Protein AF-A0A9E0NPA9-F1 (afdb_monomer)

Sequence (64 aa):
MPNIAAARGLLNSADVLFT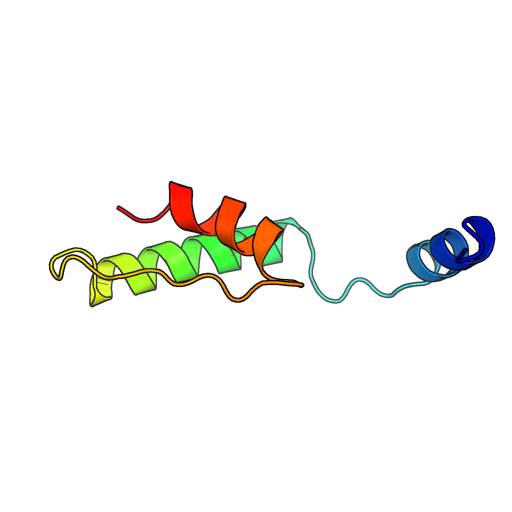AEQCSAAIERMATDITAELGETYPLVLSVMGGAVVFSGQLLPRLA

Structure (mmCIF, N/CA/C/O backbone):
data_AF-A0A9E0NPA9-F1
#
_entry.id   AF-A0A9E0NPA9-F1
#
loop_
_atom_site.group_PDB
_atom_site.id
_atom_site.type_symbol
_atom_site.label_atom_id
_atom_site.label_alt_id
_atom_site.label_comp_id
_atom_site.label_asym_id
_atom_site.label_entity_id
_atom_site.label_seq_id
_atom_site.pdbx_PDB_ins_code
_atom_site.Cartn_x
_atom_site.Cartn_y
_atom_sit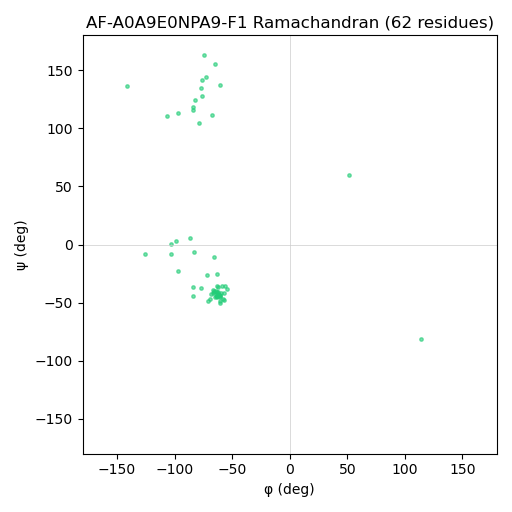e.Cartn_z
_atom_site.occupancy
_atom_site.B_iso_or_equiv
_atom_site.auth_seq_id
_atom_site.auth_comp_id
_atom_site.auth_asym_id
_atom_site.auth_atom_id
_atom_site.pdbx_PDB_model_num
ATOM 1 N N . MET A 1 1 ? 21.381 -15.885 -12.659 1.00 57.09 1 MET A N 1
ATOM 2 C CA . MET A 1 1 ? 21.063 -14.513 -12.204 1.00 57.09 1 MET A CA 1
ATOM 3 C C . MET A 1 1 ? 20.457 -13.759 -13.376 1.00 57.09 1 MET A C 1
ATOM 5 O O . MET A 1 1 ? 21.014 -13.881 -14.464 1.00 57.09 1 MET A O 1
ATOM 9 N N . PRO A 1 2 ? 19.325 -13.057 -13.212 1.00 68.31 2 PRO A N 1
ATOM 10 C CA . PRO A 1 2 ? 18.766 -12.260 -14.297 1.00 68.31 2 PRO A CA 1
ATOM 11 C C . PRO A 1 2 ? 19.767 -11.174 -14.717 1.00 68.31 2 PRO A C 1
ATOM 13 O O . PRO A 1 2 ? 20.419 -10.552 -13.879 1.00 68.31 2 PRO A O 1
ATOM 16 N N . ASN A 1 3 ? 19.916 -10.980 -16.026 1.00 89.94 3 ASN A N 1
ATOM 17 C CA . ASN A 1 3 ? 20.780 -9.953 -16.596 1.00 89.94 3 ASN A CA 1
ATOM 18 C C . ASN A 1 3 ? 20.202 -8.564 -16.261 1.00 89.94 3 ASN A C 1
ATOM 20 O O . ASN A 1 3 ? 19.153 -8.186 -16.781 1.00 89.94 3 ASN A O 1
ATOM 24 N N . ILE A 1 4 ? 20.890 -7.803 -15.402 1.00 92.88 4 ILE A N 1
ATOM 25 C CA . ILE A 1 4 ? 20.460 -6.468 -14.944 1.00 92.88 4 ILE A CA 1
ATOM 26 C C . ILE A 1 4 ? 20.223 -5.514 -16.123 1.00 92.88 4 ILE A C 1
ATOM 28 O O . ILE A 1 4 ? 19.300 -4.701 -16.078 1.00 92.88 4 ILE A O 1
ATOM 32 N N . ALA A 1 5 ? 21.020 -5.619 -17.190 1.00 92.94 5 ALA A N 1
ATOM 33 C CA . ALA A 1 5 ? 20.859 -4.781 -18.374 1.00 92.94 5 ALA A CA 1
ATOM 34 C C . ALA A 1 5 ? 19.532 -5.073 -19.092 1.00 92.94 5 ALA A C 1
ATOM 36 O O . ALA A 1 5 ? 18.826 -4.144 -19.476 1.00 92.94 5 ALA A O 1
ATOM 37 N N . ALA A 1 6 ? 19.151 -6.351 -19.196 1.00 93.50 6 ALA A N 1
ATOM 38 C CA . ALA A 1 6 ? 17.870 -6.752 -19.776 1.00 93.50 6 ALA A CA 1
ATOM 39 C C . ALA A 1 6 ? 16.682 -6.291 -18.913 1.00 93.50 6 ALA A C 1
ATOM 41 O O . ALA A 1 6 ? 15.711 -5.761 -19.445 1.00 93.50 6 ALA A O 1
ATOM 42 N N . ALA A 1 7 ? 16.780 -6.412 -17.582 1.00 94.69 7 ALA A N 1
ATOM 43 C CA . ALA A 1 7 ? 15.738 -5.944 -16.664 1.00 94.69 7 ALA A CA 1
ATOM 44 C C . ALA A 1 7 ? 15.520 -4.421 -16.750 1.00 94.69 7 ALA A C 1
ATOM 46 O O . ALA A 1 7 ? 14.384 -3.954 -16.773 1.00 94.69 7 ALA A O 1
ATOM 47 N N . ARG A 1 8 ? 16.604 -3.642 -16.855 1.00 95.06 8 ARG A N 1
ATOM 48 C CA . ARG A 1 8 ? 16.529 -2.187 -17.069 1.00 95.06 8 ARG A CA 1
ATOM 49 C C . ARG A 1 8 ? 15.946 -1.833 -18.434 1.00 95.06 8 ARG A C 1
ATOM 51 O O . ARG A 1 8 ? 15.165 -0.896 -18.520 1.00 95.06 8 ARG A O 1
ATOM 58 N N . GLY A 1 9 ? 16.303 -2.587 -19.476 1.00 96.44 9 GLY A N 1
ATOM 59 C CA . GLY A 1 9 ? 15.728 -2.420 -20.811 1.00 96.44 9 GLY A CA 1
ATOM 60 C C . GLY A 1 9 ? 14.207 -2.556 -20.797 1.00 96.44 9 GLY A C 1
ATOM 61 O O . GLY A 1 9 ? 13.523 -1.665 -21.286 1.00 96.44 9 GLY A O 1
ATOM 62 N N . LEU A 1 10 ? 13.695 -3.608 -20.149 1.00 94.94 10 LEU A N 1
ATOM 63 C CA . LEU A 1 10 ? 12.255 -3.835 -19.989 1.00 94.94 10 LEU A CA 1
ATOM 64 C C . LEU A 1 10 ? 11.560 -2.701 -19.226 1.00 94.94 10 LEU A C 1
ATOM 66 O O . LEU A 1 10 ? 10.499 -2.258 -19.646 1.00 94.94 10 LEU A O 1
ATOM 70 N N . LEU A 1 11 ? 12.155 -2.218 -18.130 1.00 94.38 11 LEU A N 1
ATOM 71 C CA . LEU A 1 11 ? 11.589 -1.110 -17.355 1.00 94.38 11 LEU A CA 1
ATOM 72 C C . LEU A 1 11 ? 11.521 0.188 -18.172 1.00 94.38 11 LEU A C 1
ATOM 74 O O . LEU A 1 11 ? 10.528 0.902 -18.103 1.00 94.38 11 LEU A O 1
ATOM 78 N N . ASN A 1 12 ? 12.561 0.485 -18.954 1.00 96.00 12 ASN A N 1
ATOM 79 C CA . ASN A 1 12 ? 12.639 1.717 -19.741 1.00 96.00 12 ASN A CA 1
ATOM 80 C C . ASN A 1 12 ? 11.681 1.733 -20.941 1.00 96.00 12 ASN A C 1
ATOM 82 O O . ASN A 1 12 ? 11.321 2.812 -21.403 1.00 96.00 12 ASN A O 1
ATOM 86 N N . SER A 1 13 ? 11.308 0.564 -21.469 1.00 96.38 13 SER A N 1
ATOM 87 C CA . SER A 1 13 ? 10.367 0.436 -22.588 1.00 96.38 13 SER A CA 1
ATOM 88 C C . SER A 1 13 ? 8.937 0.109 -22.152 1.00 96.38 13 SER A C 1
ATOM 90 O O . SER A 1 13 ? 8.105 -0.169 -23.010 1.00 96.38 13 SER A O 1
ATOM 92 N N . ALA A 1 14 ? 8.665 0.037 -20.848 1.00 96.69 14 ALA A N 1
ATOM 93 C CA . ALA A 1 14 ? 7.344 -0.299 -20.336 1.00 96.69 14 ALA A CA 1
ATOM 94 C C . ALA A 1 14 ? 6.383 0.888 -20.457 1.00 96.69 14 ALA A C 1
ATOM 96 O O . ALA A 1 14 ? 6.745 2.030 -20.174 1.00 96.69 14 ALA A O 1
ATOM 97 N N . ASP A 1 15 ? 5.132 0.594 -20.801 1.00 97.44 15 ASP A N 1
ATOM 98 C CA . ASP A 1 15 ? 4.064 1.584 -20.776 1.00 97.44 15 ASP A CA 1
ATOM 99 C C . ASP A 1 15 ? 3.589 1.828 -19.341 1.00 97.44 15 ASP A C 1
ATOM 101 O O . ASP A 1 15 ? 3.339 0.899 -18.565 1.00 97.44 15 ASP A O 1
ATOM 105 N N . VAL A 1 16 ? 3.424 3.101 -18.986 1.00 96.19 16 VAL A N 1
ATOM 106 C CA . VAL A 1 16 ? 2.850 3.487 -17.695 1.00 96.19 16 VAL A CA 1
ATOM 107 C C . VAL A 1 16 ? 1.333 3.329 -17.766 1.00 96.19 16 VAL A C 1
ATOM 109 O O . VAL A 1 16 ? 0.645 4.158 -18.354 1.00 96.19 16 VAL A O 1
ATOM 112 N N . LEU A 1 17 ? 0.806 2.270 -17.145 1.00 97.25 17 LEU A N 1
ATOM 113 C CA . LEU A 1 17 ? -0.642 2.037 -17.052 1.00 97.25 17 LEU A CA 1
ATOM 114 C C . LEU A 1 17 ? -1.314 2.921 -15.993 1.00 97.25 17 LEU A C 1
ATOM 116 O O . LEU A 1 17 ? -2.425 3.398 -16.201 1.00 97.25 17 LEU A O 1
ATOM 120 N N . PHE A 1 18 ? -0.629 3.140 -14.867 1.00 97.56 18 PHE A N 1
ATOM 121 C CA . PHE A 1 18 ? -1.080 3.996 -13.772 1.00 97.56 18 PHE A CA 1
ATOM 122 C C . PHE A 1 18 ? 0.103 4.774 -13.204 1.00 97.56 18 PHE A C 1
ATOM 124 O O . PHE A 1 18 ? 1.181 4.209 -12.998 1.00 97.5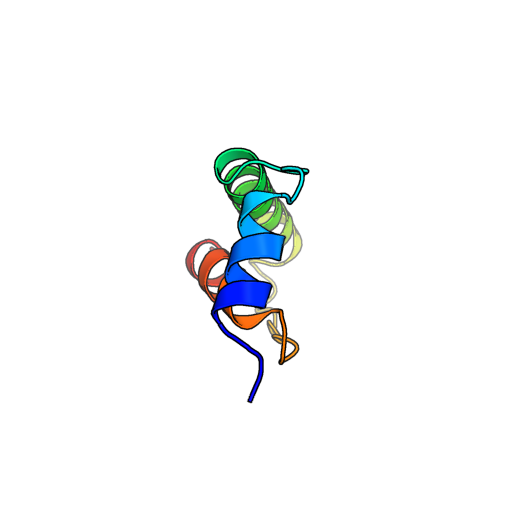6 18 PHE A O 1
ATOM 131 N N . THR A 1 19 ? -0.093 6.063 -12.933 1.00 97.69 19 THR A N 1
ATOM 132 C CA . THR A 1 19 ? 0.933 6.886 -12.284 1.00 97.69 19 THR A CA 1
ATOM 133 C C . THR A 1 19 ? 1.047 6.554 -10.797 1.00 97.69 19 THR A C 1
ATOM 135 O O . THR A 1 19 ? 0.145 5.968 -10.190 1.00 97.69 19 THR A O 1
ATOM 138 N N . ALA A 1 20 ? 2.154 6.965 -10.176 1.00 96.12 20 ALA A N 1
ATOM 139 C CA . ALA A 1 20 ? 2.352 6.796 -8.740 1.00 96.12 20 ALA A CA 1
ATOM 140 C C . ALA A 1 20 ? 1.256 7.501 -7.918 1.00 96.12 20 ALA A C 1
ATOM 142 O O . ALA A 1 20 ? 0.806 6.979 -6.896 1.00 96.12 20 ALA A O 1
ATOM 143 N N . GLU A 1 21 ? 0.783 8.655 -8.387 1.00 97.75 21 GLU A N 1
ATOM 144 C CA . GLU A 1 21 ? -0.292 9.433 -7.771 1.00 97.75 21 GLU A CA 1
ATOM 145 C C . GLU A 1 21 ? -1.633 8.708 -7.887 1.00 97.75 21 GLU A C 1
ATOM 147 O O . GLU A 1 21 ? -2.367 8.635 -6.904 1.00 97.75 21 GLU A O 1
ATOM 152 N N . GLN A 1 22 ? -1.938 8.116 -9.048 1.00 98.31 22 GLN A N 1
ATOM 153 C CA . GLN A 1 22 ? -3.155 7.319 -9.236 1.00 98.31 22 GLN A CA 1
ATOM 154 C C . GLN A 1 22 ? -3.169 6.092 -8.318 1.00 98.31 22 GLN A C 1
ATOM 156 O O . GLN A 1 22 ? -4.186 5.813 -7.681 1.00 98.31 22 GLN A O 1
ATOM 161 N N . CYS A 1 23 ? -2.035 5.396 -8.193 1.00 97.31 23 CYS A N 1
ATOM 162 C CA . CYS A 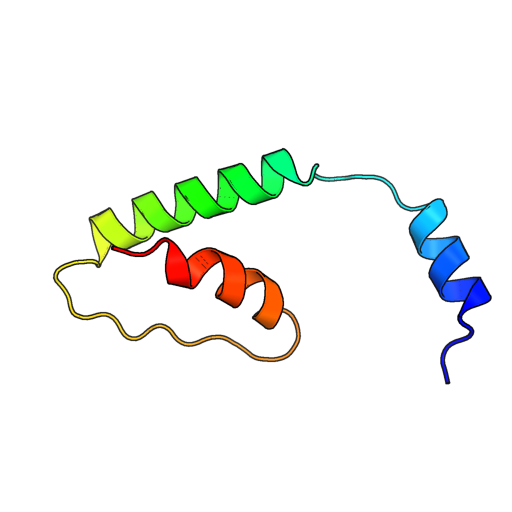1 23 ? -1.884 4.280 -7.259 1.00 97.31 23 CYS A CA 1
ATOM 163 C C . CYS A 1 23 ? -2.047 4.735 -5.802 1.00 97.31 23 CYS A C 1
ATOM 165 O O . CYS A 1 23 ? -2.763 4.096 -5.034 1.00 97.31 23 CYS A O 1
ATOM 167 N N . SER A 1 24 ? -1.437 5.862 -5.429 1.00 96.69 24 SER A N 1
ATOM 168 C CA . SER A 1 24 ? -1.540 6.412 -4.072 1.00 96.69 24 SER A CA 1
ATOM 169 C C . SER A 1 24 ? -2.978 6.811 -3.736 1.00 96.69 24 SER A C 1
ATOM 171 O O . SER A 1 24 ? -3.489 6.424 -2.691 1.00 96.69 24 SER A O 1
ATOM 173 N N . ALA A 1 25 ? -3.674 7.494 -4.648 1.00 98.12 25 ALA A N 1
ATOM 174 C CA . ALA A 1 25 ? -5.077 7.863 -4.477 1.00 98.12 25 ALA A CA 1
ATOM 175 C C . ALA A 1 25 ? -5.999 6.636 -4.370 1.00 98.12 25 ALA A C 1
ATOM 177 O O . ALA A 1 25 ? -6.951 6.640 -3.591 1.00 98.12 25 ALA A O 1
ATOM 178 N N . ALA A 1 26 ? -5.712 5.566 -5.120 1.00 98.25 26 ALA A N 1
ATOM 179 C CA . ALA A 1 26 ? -6.445 4.312 -4.988 1.00 98.25 26 ALA A CA 1
ATOM 180 C C . ALA A 1 26 ? -6.243 3.678 -3.602 1.00 98.25 26 ALA A C 1
ATOM 182 O O . ALA A 1 26 ? -7.209 3.182 -3.027 1.00 98.25 26 ALA A O 1
ATOM 183 N N . ILE A 1 27 ? -5.022 3.722 -3.054 1.00 98.00 27 ILE A N 1
ATOM 184 C CA . ILE A 1 27 ? -4.715 3.225 -1.703 1.00 98.00 27 ILE A CA 1
ATOM 185 C C . ILE A 1 27 ? -5.452 4.032 -0.632 1.00 98.00 27 ILE A C 1
ATOM 187 O O . ILE A 1 27 ? -6.047 3.426 0.253 1.00 98.00 27 ILE A O 1
ATOM 191 N N . GLU A 1 28 ? -5.478 5.364 -0.733 1.00 98.31 28 GLU A N 1
ATOM 192 C CA . GLU A 1 28 ? -6.236 6.215 0.202 1.00 98.31 28 GLU A CA 1
ATOM 193 C C . GLU A 1 28 ? -7.736 5.899 0.176 1.00 98.31 28 GLU A C 1
ATOM 195 O O . GLU A 1 28 ? -8.375 5.763 1.222 1.00 98.31 28 GLU A O 1
ATOM 200 N N . ARG A 1 29 ? -8.303 5.724 -1.027 1.00 98.56 29 ARG A N 1
ATOM 201 C CA . ARG A 1 29 ? -9.709 5.334 -1.177 1.00 98.56 29 ARG A CA 1
ATOM 202 C C . ARG A 1 29 ? -9.975 3.979 -0.523 1.00 98.56 29 ARG A C 1
ATOM 204 O O . ARG A 1 29 ? -10.897 3.870 0.271 1.00 98.56 29 ARG A O 1
ATOM 211 N N . MET A 1 30 ? -9.138 2.975 -0.795 1.00 98.19 30 MET A N 1
ATOM 212 C CA . MET A 1 30 ? -9.280 1.652 -0.175 1.00 98.19 30 MET A CA 1
ATOM 213 C C . MET A 1 30 ? -9.183 1.715 1.351 1.00 98.19 30 MET A C 1
ATOM 215 O O . MET A 1 30 ? -9.966 1.057 2.024 1.00 98.19 30 MET A O 1
ATOM 219 N N . ALA A 1 31 ? -8.259 2.505 1.904 1.00 98.38 31 ALA A N 1
ATOM 220 C CA . ALA A 1 31 ? -8.143 2.675 3.350 1.00 98.38 31 ALA A CA 1
ATOM 221 C C . ALA A 1 31 ? -9.419 3.275 3.958 1.00 98.38 31 ALA A C 1
ATOM 223 O O . ALA A 1 31 ? -9.903 2.777 4.974 1.00 98.38 31 ALA A O 1
ATOM 224 N N . THR A 1 32 ? -9.987 4.292 3.303 1.00 98.44 32 THR A N 1
ATOM 225 C CA . THR A 1 32 ? -11.251 4.924 3.711 1.00 98.44 32 THR A CA 1
ATOM 226 C C . THR A 1 32 ? -12.400 3.918 3.695 1.00 98.44 32 THR A C 1
ATOM 228 O O . THR A 1 32 ? -13.102 3.778 4.694 1.00 98.44 32 THR A O 1
ATOM 231 N N . ASP A 1 33 ? -12.555 3.185 2.591 1.00 98.56 33 ASP A N 1
ATOM 232 C CA . ASP A 1 33 ? -13.651 2.232 2.403 1.00 98.56 33 ASP A CA 1
ATOM 233 C C . ASP A 1 33 ? -13.559 1.070 3.413 1.00 98.56 33 ASP A C 1
ATOM 235 O O . ASP A 1 33 ? -14.540 0.745 4.079 1.00 98.56 33 ASP A O 1
ATOM 239 N N . ILE A 1 34 ? -12.361 0.498 3.603 1.00 98.12 34 ILE A N 1
ATOM 240 C CA . ILE A 1 34 ? -12.117 -0.588 4.569 1.00 98.12 34 ILE A CA 1
ATOM 241 C C . ILE A 1 34 ? -12.386 -0.120 6.002 1.00 98.12 34 ILE A C 1
ATOM 243 O O . ILE A 1 34 ? -13.021 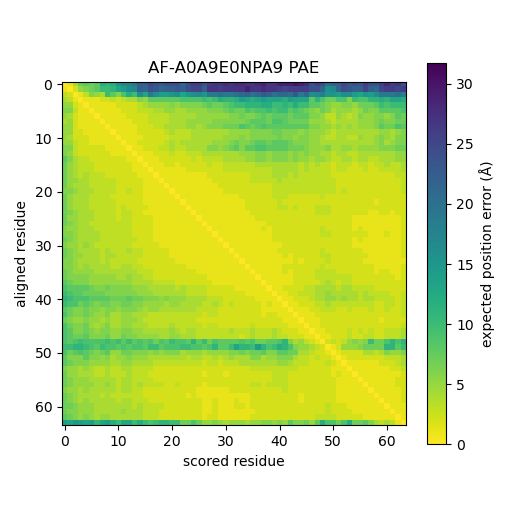-0.839 6.771 1.00 98.12 34 ILE A O 1
ATOM 247 N N . THR A 1 35 ? -11.910 1.072 6.369 1.00 97.38 35 THR A N 1
ATOM 248 C CA . THR A 1 35 ? -12.107 1.634 7.715 1.00 97.38 35 THR A CA 1
ATOM 249 C C . THR A 1 35 ? -13.591 1.863 7.991 1.00 97.38 35 THR A C 1
ATOM 251 O O . THR A 1 35 ? -14.081 1.500 9.056 1.00 97.38 35 THR A O 1
ATOM 254 N N . ALA A 1 36 ? -14.327 2.407 7.018 1.00 98.12 36 ALA A N 1
ATOM 255 C CA . ALA A 1 36 ? -15.761 2.640 7.148 1.00 98.12 36 ALA A CA 1
ATOM 256 C C . ALA A 1 36 ? -16.560 1.337 7.323 1.00 98.12 36 ALA A C 1
ATOM 258 O O . ALA A 1 36 ? -17.547 1.319 8.056 1.00 98.12 36 ALA A O 1
ATOM 259 N N . GLU A 1 37 ? -16.144 0.257 6.659 1.00 98.19 37 GLU A N 1
ATOM 260 C CA . GLU A 1 37 ? -16.846 -1.027 6.706 1.00 98.19 37 GLU A CA 1
ATOM 261 C C . GLU A 1 37 ? -16.457 -1.881 7.925 1.00 98.19 37 GLU A C 1
ATOM 263 O O . GLU A 1 37 ? -17.309 -2.563 8.495 1.00 98.19 37 GLU A O 1
ATOM 268 N N . LEU A 1 38 ? -15.185 -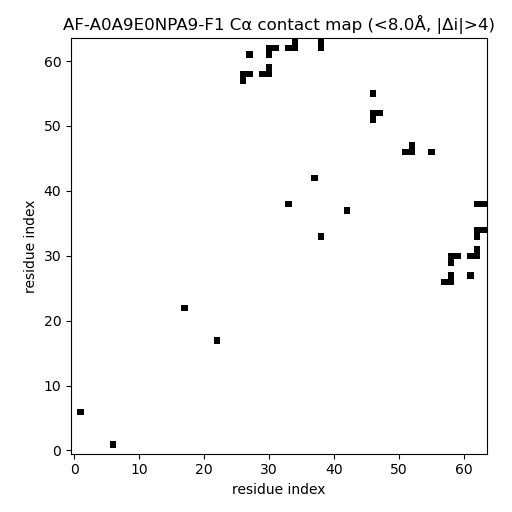1.850 8.342 1.00 97.62 38 LEU A N 1
ATOM 269 C CA . LEU A 1 38 ? -14.621 -2.820 9.288 1.00 97.62 38 LEU A CA 1
ATOM 270 C C . LEU A 1 38 ? -13.944 -2.215 10.528 1.00 97.62 38 LEU A C 1
ATOM 272 O O . LEU A 1 38 ? -13.599 -2.988 11.423 1.00 97.62 38 LEU A O 1
ATOM 276 N N . GLY A 1 39 ? -13.749 -0.896 10.629 1.00 95.81 39 GLY A N 1
ATOM 277 C CA . GLY A 1 39 ? -12.931 -0.264 11.683 1.00 95.81 39 GLY A CA 1
ATOM 278 C C . GLY A 1 39 ? -13.339 -0.634 13.116 1.00 95.81 39 GLY A C 1
ATOM 279 O O . GLY A 1 39 ? -12.499 -0.960 13.950 1.00 95.81 39 GLY A O 1
ATOM 280 N N . GLU A 1 40 ? -14.641 -0.747 13.374 1.00 96.62 40 GLU A N 1
ATOM 281 C CA . GLU A 1 40 ? -15.184 -1.077 14.703 1.00 96.62 40 GLU A CA 1
ATOM 282 C C . GLU A 1 40 ? -15.284 -2.592 14.974 1.00 96.62 40 GLU A C 1
ATOM 284 O O . GLU A 1 40 ? -15.829 -3.019 15.992 1.00 96.62 40 GLU A O 1
ATOM 289 N N . THR A 1 41 ? -14.787 -3.436 14.062 1.00 96.62 41 THR A N 1
ATOM 290 C CA . THR A 1 41 ? -14.951 -4.903 14.137 1.00 96.62 41 THR A CA 1
ATOM 291 C C . THR A 1 41 ? -13.707 -5.648 14.614 1.00 96.62 41 THR A C 1
ATOM 293 O O . THR A 1 41 ? -13.735 -6.873 14.721 1.00 96.62 41 THR A O 1
ATOM 296 N N . TYR A 1 42 ? -12.624 -4.925 14.919 1.00 93.50 42 TYR A N 1
ATOM 297 C CA . TYR A 1 42 ? -11.308 -5.498 15.223 1.00 93.50 42 TYR A CA 1
ATOM 298 C C . TYR A 1 42 ? -10.845 -6.504 14.142 1.00 93.50 42 TYR A C 1
ATOM 300 O O . TYR A 1 42 ? -10.655 -7.695 14.419 1.00 93.50 42 TYR A O 1
ATOM 308 N N . PRO A 1 43 ? -10.703 -6.055 12.878 1.00 95.62 43 PRO A N 1
ATOM 309 C CA . PRO A 1 43 ? -10.468 -6.952 11.757 1.00 95.62 43 PRO A CA 1
ATOM 310 C C . PRO A 1 43 ? -9.041 -7.519 11.756 1.00 95.62 43 PRO A C 1
ATOM 312 O O . PRO A 1 43 ? -8.064 -6.829 12.047 1.00 95.62 43 PRO A O 1
ATOM 315 N N . LEU A 1 44 ? -8.905 -8.782 11.339 1.00 95.19 44 LEU A N 1
ATOM 316 C CA . LEU A 1 44 ? -7.608 -9.382 11.026 1.00 95.19 44 LEU A CA 1
ATOM 317 C C . LEU A 1 44 ? -7.202 -9.022 9.592 1.00 95.19 44 LEU A C 1
ATOM 319 O O . LEU A 1 44 ? -7.852 -9.448 8.638 1.00 95.19 44 LEU A O 1
ATOM 323 N N . VAL A 1 45 ? -6.079 -8.319 9.426 1.00 93.94 45 VAL A N 1
ATOM 324 C CA . VAL A 1 45 ? -5.508 -8.037 8.100 1.00 93.94 45 VAL A CA 1
ATOM 325 C C . VAL A 1 45 ? -4.407 -9.045 7.773 1.00 93.94 45 VAL A C 1
ATOM 327 O O . VAL A 1 45 ? -3.347 -9.054 8.398 1.00 93.94 45 VAL A O 1
ATOM 330 N N . LEU A 1 46 ? -4.645 -9.894 6.770 1.00 94.56 46 LEU A N 1
ATOM 331 C CA . LEU A 1 46 ? -3.703 -10.925 6.329 1.00 94.56 46 LEU A CA 1
ATOM 332 C C . LEU A 1 46 ? -3.055 -10.544 4.989 1.00 94.56 46 LEU A C 1
ATOM 334 O O . LEU A 1 46 ? -3.703 -10.566 3.945 1.00 94.56 46 LEU A O 1
ATOM 338 N N . SER A 1 47 ? -1.756 -10.237 5.004 1.00 92.75 47 SER A N 1
ATOM 339 C CA . SER A 1 47 ? -0.990 -9.957 3.782 1.00 92.75 47 SER A CA 1
ATOM 340 C C . SER A 1 47 ? -0.534 -11.253 3.103 1.00 92.75 47 SER A C 1
ATOM 342 O O . SER A 1 47 ? 0.148 -12.079 3.713 1.00 92.75 47 SER A O 1
ATOM 344 N N . VAL A 1 48 ? -0.878 -11.427 1.823 1.00 92.62 48 VAL A N 1
ATOM 345 C CA . VAL A 1 48 ? -0.444 -12.582 1.023 1.00 92.62 48 VAL A CA 1
ATOM 346 C C . VAL A 1 48 ? 0.950 -12.319 0.450 1.00 92.62 48 VAL A C 1
ATOM 348 O O . VAL A 1 48 ? 1.158 -11.405 -0.350 1.00 92.62 48 VAL A O 1
ATOM 351 N N . MET A 1 49 ? 1.926 -13.122 0.874 1.00 87.06 49 MET A N 1
ATOM 352 C CA . MET A 1 49 ? 3.341 -12.920 0.545 1.00 87.06 49 MET A CA 1
ATOM 353 C C . MET A 1 49 ? 3.664 -13.059 -0.950 1.00 87.06 49 MET A C 1
ATOM 355 O O . MET A 1 49 ? 2.966 -13.727 -1.708 1.00 87.06 49 MET A O 1
ATOM 359 N N . GLY A 1 50 ? 4.758 -12.406 -1.360 1.00 85.44 50 GLY A N 1
ATOM 360 C CA . GLY A 1 50 ? 5.239 -12.338 -2.742 1.00 85.44 50 GLY A CA 1
ATOM 361 C C . GLY A 1 50 ? 5.154 -10.917 -3.293 1.00 85.44 50 GLY A C 1
ATOM 362 O O . GLY A 1 50 ? 6.144 -10.192 -3.285 1.00 85.44 50 GLY A O 1
ATOM 363 N N . GLY A 1 51 ? 3.968 -10.507 -3.745 1.00 87.94 51 GLY A N 1
ATOM 364 C CA . GLY A 1 51 ? 3.749 -9.183 -4.344 1.00 87.94 51 GLY A CA 1
ATOM 365 C C . GLY A 1 51 ? 3.188 -8.124 -3.390 1.00 87.94 51 GLY A C 1
ATOM 366 O O . GLY A 1 51 ? 3.375 -6.933 -3.623 1.00 87.94 51 GLY A O 1
ATOM 367 N N . ALA A 1 52 ? 2.519 -8.525 -2.303 1.00 92.50 52 ALA A N 1
ATOM 368 C CA . ALA A 1 52 ? 1.728 -7.591 -1.499 1.00 92.50 52 ALA A CA 1
ATOM 369 C C . ALA A 1 52 ? 2.534 -6.785 -0.472 1.00 92.50 52 ALA A C 1
ATOM 371 O O . ALA A 1 52 ? 1.965 -5.903 0.165 1.00 92.50 52 ALA A O 1
ATOM 372 N N . VAL A 1 53 ? 3.829 -7.061 -0.277 1.00 93.06 53 VAL A N 1
ATOM 373 C CA . VAL A 1 53 ? 4.615 -6.461 0.818 1.00 93.06 53 VAL A CA 1
ATOM 374 C C . VAL A 1 53 ? 4.675 -4.931 0.736 1.00 93.06 53 VAL A C 1
ATOM 376 O O . VAL A 1 53 ? 4.429 -4.255 1.731 1.00 93.06 53 VAL A O 1
ATOM 379 N N . VAL A 1 54 ? 4.917 -4.374 -0.456 1.00 93.06 54 VAL A N 1
ATOM 380 C CA . VAL A 1 54 ? 4.987 -2.916 -0.667 1.00 93.06 54 VAL A CA 1
ATOM 381 C C . VAL A 1 54 ? 3.607 -2.285 -0.502 1.00 93.06 54 VAL A C 1
ATOM 383 O O . VAL A 1 54 ? 3.456 -1.311 0.229 1.00 93.06 54 VAL A O 1
ATOM 386 N N . PHE A 1 55 ? 2.595 -2.889 -1.126 1.00 94.75 55 PHE A N 1
ATOM 387 C CA . PHE A 1 55 ? 1.205 -2.452 -1.026 1.00 94.75 55 PHE A CA 1
ATOM 388 C C . PHE A 1 55 ? 0.707 -2.440 0.425 1.00 94.75 55 PHE A C 1
ATOM 390 O O . PHE A 1 55 ? 0.155 -1.448 0.885 1.00 94.75 55 PH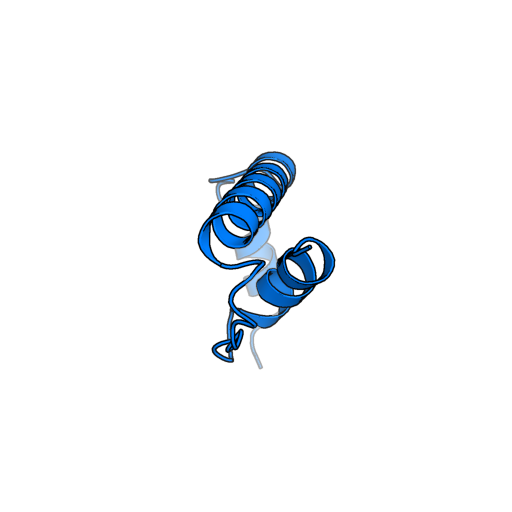E A O 1
ATOM 397 N N . SER A 1 56 ? 0.961 -3.514 1.174 1.00 94.75 56 SER A N 1
ATOM 398 C CA . SER A 1 56 ? 0.536 -3.641 2.573 1.00 94.75 56 SER A CA 1
ATOM 399 C C . SER A 1 56 ? 1.256 -2.623 3.458 1.00 94.75 56 SER A C 1
ATOM 401 O O . SER A 1 56 ? 0.625 -2.006 4.308 1.00 94.75 56 SER A O 1
ATOM 403 N N . GLY A 1 57 ? 2.552 -2.382 3.223 1.00 94.19 57 GLY A N 1
ATOM 404 C CA . GLY A 1 57 ? 3.308 -1.340 3.924 1.00 94.19 57 GLY A CA 1
ATOM 405 C C . GLY A 1 57 ? 2.790 0.078 3.661 1.00 94.19 57 GLY A C 1
ATOM 406 O O . GLY A 1 57 ? 2.957 0.954 4.503 1.00 94.19 57 GLY A O 1
ATOM 407 N N . GLN A 1 58 ? 2.135 0.306 2.521 1.00 96.31 58 GLN A N 1
ATOM 408 C CA . GLN A 1 58 ? 1.455 1.565 2.222 1.00 96.31 58 GLN A CA 1
ATOM 409 C C . GLN A 1 58 ? 0.044 1.610 2.822 1.00 96.31 58 GLN A C 1
ATOM 411 O O . GLN A 1 58 ? -0.330 2.626 3.397 1.00 96.31 58 GLN A O 1
ATOM 416 N N . LEU A 1 59 ? -0.743 0.542 2.709 1.00 97.25 59 LEU A N 1
ATOM 417 C CA . LEU A 1 59 ? -2.138 0.532 3.152 1.00 97.25 59 LE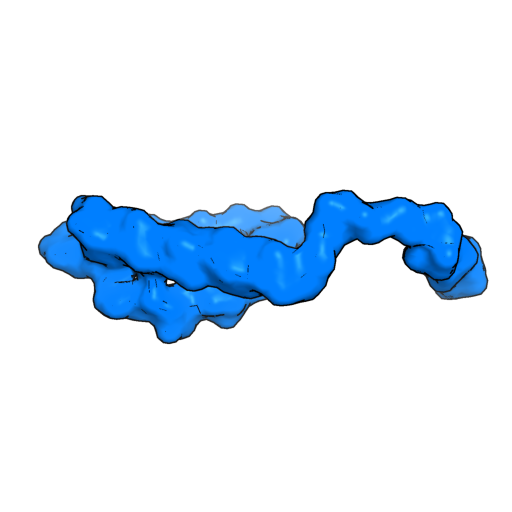U A CA 1
ATOM 418 C C . LEU A 1 59 ? -2.271 0.545 4.681 1.00 97.25 59 LEU A C 1
ATOM 420 O O . LEU A 1 59 ? -3.023 1.350 5.216 1.00 97.25 59 LEU A O 1
ATOM 424 N N . LEU A 1 60 ? -1.541 -0.326 5.386 1.00 96.06 60 LEU A N 1
ATOM 425 C CA . LEU A 1 60 ? -1.735 -0.560 6.823 1.00 96.06 60 LEU A CA 1
ATOM 426 C C . LEU A 1 60 ? -1.607 0.705 7.694 1.00 96.06 60 LEU A C 1
AT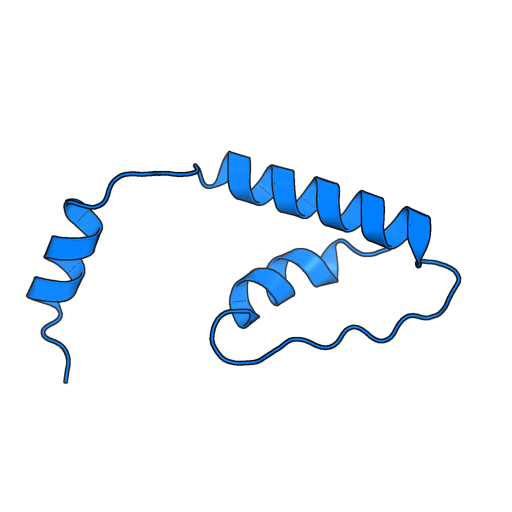OM 428 O O . LEU A 1 60 ? -2.449 0.876 8.569 1.00 96.06 60 LEU A O 1
ATOM 432 N N . PRO A 1 61 ? -0.642 1.622 7.468 1.00 96.38 61 PRO A N 1
ATOM 433 C CA . PRO A 1 61 ? -0.541 2.857 8.253 1.00 96.38 61 PRO A CA 1
ATOM 434 C C . PRO A 1 61 ? -1.709 3.840 8.080 1.00 96.38 61 PRO A C 1
ATOM 436 O O . PRO A 1 61 ? -1.754 4.840 8.789 1.00 96.38 61 PRO A O 1
ATOM 439 N N . ARG A 1 62 ? -2.595 3.612 7.102 1.00 97.25 62 ARG A N 1
ATOM 440 C CA . ARG A 1 62 ? -3.734 4.482 6.767 1.00 97.25 62 ARG A CA 1
ATOM 441 C C . ARG A 1 62 ? -5.070 3.947 7.275 1.00 97.25 62 ARG A C 1
ATOM 443 O O . ARG A 1 62 ? -6.075 4.634 7.138 1.00 97.25 62 ARG A O 1
ATOM 450 N N . LEU A 1 63 ? -5.090 2.722 7.797 1.00 96.31 63 LEU A N 1
ATOM 451 C CA . LEU A 1 63 ? -6.275 2.154 8.431 1.00 96.31 63 LEU A CA 1
ATOM 452 C C . LEU A 1 63 ? -6.417 2.789 9.819 1.00 96.31 63 LEU A C 1
ATOM 454 O O . LEU A 1 63 ? -5.434 2.816 10.566 1.00 96.31 63 LEU A O 1
ATOM 458 N N . ALA A 1 64 ? -7.597 3.336 10.120 1.00 84.94 64 ALA A N 1
ATOM 459 C CA . ALA A 1 64 ? -7.904 3.963 11.408 1.00 84.94 64 ALA A CA 1
ATOM 460 C C . ALA A 1 64 ? -8.664 3.013 12.340 1.00 84.94 64 ALA A C 1
ATOM 462 O O . ALA A 1 64 ? -9.387 2.131 11.820 1.00 84.94 64 ALA A O 1
#

Secondary structure (DSSP, 8-state):
---HHHHHHHHHT---SS-HHHHHHHHHHHHHHHHHHHGGG-------TTTHHHHHHHHGGG--

Radius of gyration: 16.12 Å; Cα contacts (8 Å, |Δi|>4): 23; chains: 1; bounding box: 38×24×38 Å

Mean predicted aligned error: 4.09 Å

Nearest PDB structures (foldseek):
  4u0z-assembly3_B  TM=3.160E-01  e=9.764E+00  Homo sapiens

pLDDT: mean 94.38, std 6.52, range [57.09, 98.56]

Solvent-accessible surface area (backbone atoms only — not comparable to full-atom values): 4084 Å² total; per-residue (Å²): 131,84,58,64,69,59,56,50,50,52,61,74,71,52,82,83,88,67,53,73,64,56,54,49,54,51,44,54,49,50,24,52,54,48,29,75,76,38,46,93,65,76,72,86,86,81,83,63,83,87,77,37,61,67,58,46,69,60,36,58,84,57,51,101

Foldseek 3Di:
DPDPVVVVVCVVPDDPPDDPVRVLVVLLVVLVVCLVVPVVPPDDDDADPDPCPVVCVSNVVSRD